Protein AF-A0A2H1VQL6-F1 (afdb_monomer_lite)

Foldseek 3Di:
DPQPKDKDKDWQQDQAKDKDAQVVPVPDAAKKFWCDKDPPDPDDGRDIDGNGIDIAGHGIMTIIIDRD

InterPro domains:
  IPR013780 Glycosyl hydrolase, all-beta [G3DSA:2.60.40.1180] (1-67)

Radius of gyration: 11.54 Å; chains: 1; bounding box: 26×22×31 Å

Organism: Spodoptera frugiperda (NCBI:txid7108)

Secondary structure (DSSP, 8-state):
--TT-EEEEEE--SSS-EEE-GGGSTT--SEEEEEEE-TT-S--TT-EEETTBEEE-TT-EEEEEE--

pLDDT: mean 93.83, std 8.83, range [51.62, 98.44]

Structure (mmCIF, N/CA/C/O backbone):
data_AF-A0A2H1VQL6-F1
#
_entry.id   AF-A0A2H1VQL6-F1
#
loop_
_atom_site.group_PDB
_atom_site.id
_atom_site.type_symbol
_atom_site.label_atom_id
_atom_site.label_alt_id
_atom_site.label_comp_id
_atom_site.label_asym_id
_atom_site.label_entity_id
_atom_site.label_seq_id
_atom_site.pdbx_PDB_ins_code
_atom_site.Cartn_x
_atom_site.Cartn_y
_atom_site.Cartn_z
_atom_site.occupancy
_atom_site.B_iso_or_equiv
_atom_site.auth_seq_id
_atom_site.auth_comp_id
_atom_site.auth_asym_id
_atom_site.auth_atom_id
_atom_site.pdbx_PDB_model_num
ATOM 1 N N . TRP A 1 1 ? -6.543 -2.813 18.786 1.00 53.44 1 TRP A N 1
ATOM 2 C CA . TRP A 1 1 ? -6.975 -1.998 17.646 1.00 53.44 1 TRP A CA 1
ATOM 3 C C . TRP A 1 1 ? -7.187 -0.592 18.160 1.00 53.44 1 TRP A C 1
ATOM 5 O O . TRP A 1 1 ? -7.836 -0.433 19.186 1.00 53.44 1 TRP A O 1
ATOM 15 N N . PHE A 1 2 ? -6.507 0.387 17.574 1.00 51.62 2 PHE A N 1
ATOM 16 C CA . PHE A 1 2 ? -6.755 1.802 17.842 1.00 51.62 2 PHE A CA 1
ATOM 17 C C . PHE A 1 2 ? -7.754 2.247 16.770 1.00 51.62 2 PHE A C 1
ATOM 19 O O . PHE A 1 2 ? -7.496 1.996 15.599 1.00 51.62 2 PHE A O 1
ATOM 26 N N . ASN A 1 3 ? -8.900 2.795 17.177 1.00 69.50 3 ASN A N 1
ATOM 27 C CA . ASN A 1 3 ? -9.968 3.308 16.303 1.00 69.50 3 ASN A CA 1
ATOM 28 C C . ASN A 1 3 ? -10.631 2.329 15.309 1.00 69.50 3 ASN A C 1
ATOM 30 O O . ASN A 1 3 ? -11.305 2.791 14.402 1.00 69.50 3 ASN A O 1
ATOM 34 N N . ASP A 1 4 ? -10.474 1.010 15.471 1.00 80.81 4 ASP A N 1
ATOM 35 C CA . ASP A 1 4 ? -11.020 -0.005 14.542 1.00 80.81 4 ASP A CA 1
ATOM 36 C C . ASP A 1 4 ? -10.579 0.156 13.067 1.00 80.81 4 ASP A C 1
ATOM 38 O O . ASP A 1 4 ? -11.129 -0.473 12.164 1.00 80.81 4 ASP A O 1
ATOM 42 N N . ASP A 1 5 ? -9.506 0.916 12.833 1.00 88.94 5 ASP A N 1
ATOM 43 C CA . ASP A 1 5 ? -8.902 1.090 11.516 1.00 88.94 5 ASP A CA 1
ATOM 44 C C . ASP A 1 5 ? -8.145 -0.172 11.078 1.00 88.94 5 ASP A C 1
ATOM 46 O O . ASP A 1 5 ? -7.393 -0.779 11.852 1.00 88.94 5 ASP A O 1
ATOM 50 N N . THR A 1 6 ? -8.278 -0.539 9.801 1.00 91.75 6 THR A N 1
ATOM 51 C CA . THR A 1 6 ? -7.483 -1.608 9.178 1.00 91.75 6 THR A CA 1
ATOM 52 C C . THR A 1 6 ? -6.347 -1.016 8.360 1.00 91.75 6 THR A C 1
ATOM 54 O O . THR A 1 6 ? -6.569 -0.178 7.492 1.00 91.75 6 THR A O 1
ATOM 57 N N . TYR A 1 7 ? -5.122 -1.488 8.600 1.00 94.88 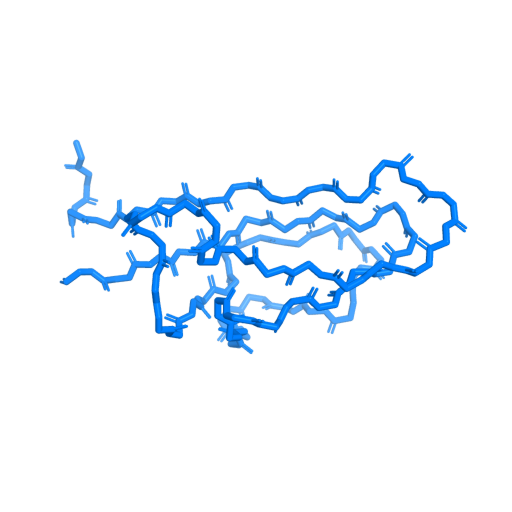7 TYR A N 1
ATOM 58 C CA . TYR A 1 7 ? -3.942 -1.060 7.853 1.00 94.88 7 TYR A CA 1
ATOM 59 C C . TYR A 1 7 ? -3.469 -2.149 6.894 1.00 94.88 7 TYR A C 1
ATOM 61 O O . TYR A 1 7 ? -3.372 -3.322 7.258 1.00 94.88 7 TYR A O 1
ATOM 69 N N . ILE A 1 8 ? -3.145 -1.749 5.670 1.00 96.31 8 ILE A N 1
ATOM 70 C CA . ILE A 1 8 ? -2.751 -2.626 4.568 1.00 96.31 8 ILE A CA 1
ATOM 71 C C . ILE A 1 8 ? -1.381 -2.168 4.081 1.00 96.31 8 ILE A C 1
ATOM 73 O O . ILE A 1 8 ? -1.195 -1.001 3.752 1.00 96.31 8 ILE A O 1
ATOM 77 N N . VAL A 1 9 ? -0.420 -3.086 4.013 1.00 97.25 9 VAL A N 1
ATOM 78 C CA . VAL A 1 9 ? 0.904 -2.805 3.449 1.00 97.25 9 VAL A CA 1
ATOM 79 C C . VAL A 1 9 ? 0.988 -3.437 2.071 1.00 97.25 9 VAL A C 1
ATOM 81 O O . VAL A 1 9 ? 0.790 -4.643 1.927 1.00 97.25 9 VAL A O 1
ATOM 84 N N . VAL A 1 10 ? 1.303 -2.630 1.064 1.00 97.12 10 VAL A N 1
ATOM 85 C CA . VAL A 1 10 ? 1.479 -3.087 -0.315 1.00 97.12 10 VAL A CA 1
ATOM 86 C C . VAL A 1 10 ? 2.874 -2.708 -0.779 1.00 97.12 10 VAL A C 1
ATOM 88 O O . VAL A 1 10 ? 3.304 -1.575 -0.592 1.00 97.12 10 VAL A O 1
ATOM 91 N N . MET A 1 11 ? 3.589 -3.657 -1.377 1.00 97.56 11 MET A N 1
ATOM 92 C CA . MET A 1 11 ? 4.943 -3.441 -1.876 1.00 97.56 11 MET A CA 1
ATOM 93 C C . MET A 1 11 ? 5.093 -4.075 -3.252 1.00 97.56 11 MET A C 1
ATOM 95 O O . MET A 1 11 ? 4.944 -5.289 -3.408 1.00 97.56 11 MET A O 1
ATOM 99 N N . ASN A 1 12 ? 5.422 -3.258 -4.246 1.00 97.00 12 ASN A N 1
ATOM 100 C CA . ASN A 1 12 ? 5.887 -3.747 -5.528 1.00 97.00 12 ASN A CA 1
ATOM 101 C C . ASN A 1 12 ? 7.382 -4.056 -5.430 1.00 97.00 12 ASN A C 1
ATOM 103 O O . ASN A 1 12 ? 8.222 -3.174 -5.543 1.00 97.00 12 ASN A O 1
ATOM 107 N N . VAL A 1 13 ? 7.710 -5.332 -5.236 1.00 95.81 13 VAL A N 1
ATOM 108 C CA . VAL A 1 13 ? 9.098 -5.832 -5.227 1.00 95.81 13 VAL A CA 1
ATOM 109 C C . VAL A 1 13 ? 9.676 -6.040 -6.639 1.00 95.81 13 VAL A C 1
ATOM 111 O O . VAL A 1 13 ? 10.759 -6.604 -6.799 1.00 95.81 13 VAL A O 1
ATOM 114 N N . GLY A 1 14 ? 8.924 -5.669 -7.679 1.00 91.88 14 GLY A N 1
ATOM 115 C CA . GLY A 1 14 ? 9.310 -5.769 -9.080 1.00 91.88 14 GLY A CA 1
ATOM 116 C C . GLY A 1 14 ? 9.937 -4.484 -9.622 1.00 91.88 14 GLY A C 1
ATOM 117 O O . GLY A 1 14 ? 9.723 -3.385 -9.121 1.00 91.88 14 GLY A O 1
ATOM 118 N N . LYS A 1 15 ? 10.669 -4.627 -10.732 1.00 93.44 15 LYS A N 1
ATOM 119 C CA . LYS A 1 15 ? 11.335 -3.513 -11.436 1.00 93.44 15 LYS A CA 1
ATOM 120 C C . LYS A 1 15 ? 10.451 -2.813 -12.471 1.00 93.44 15 LYS A C 1
ATOM 122 O O . LYS A 1 15 ? 10.946 -2.025 -13.274 1.00 93.44 15 LYS A O 1
ATOM 127 N N . VAL A 1 16 ? 9.167 -3.156 -12.517 1.00 95.88 16 VAL A N 1
ATOM 128 C CA . VAL A 1 16 ? 8.210 -2.640 -13.498 1.00 95.88 16 VAL A CA 1
ATOM 129 C C . VAL A 1 16 ? 6.909 -2.258 -12.809 1.00 95.88 16 VAL A C 1
ATOM 131 O O . VAL A 1 16 ? 6.618 -2.709 -11.705 1.00 95.88 16 VAL A O 1
ATOM 134 N N . TYR A 1 17 ? 6.139 -1.412 -13.480 1.00 95.50 17 TYR A N 1
ATOM 135 C CA . TYR A 1 17 ? 4.835 -0.955 -13.023 1.00 95.50 17 TYR A CA 1
ATOM 136 C C . TYR A 1 17 ? 3.808 -2.091 -12.989 1.00 95.50 17 TYR A C 1
ATOM 138 O O . TYR A 1 17 ? 3.683 -2.835 -13.966 1.00 95.50 17 TYR A O 1
ATOM 146 N N . HIS A 1 18 ? 3.067 -2.209 -11.887 1.00 96.81 18 HIS A N 1
ATOM 147 C CA . HIS A 1 18 ? 2.043 -3.233 -11.670 1.00 96.81 18 HIS A CA 1
ATOM 148 C C . HIS A 1 18 ? 0.692 -2.589 -11.337 1.00 96.81 18 HIS A C 1
ATOM 150 O O . HIS A 1 18 ? 0.641 -1.5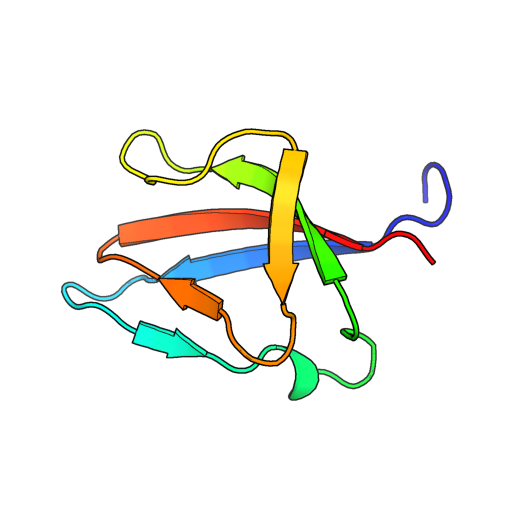69 -10.664 1.00 96.81 18 HIS A O 1
ATOM 156 N N . VAL A 1 19 ? -0.406 -3.224 -11.750 1.00 96.75 19 VAL A N 1
ATOM 157 C CA . VAL A 1 19 ? -1.763 -2.878 -11.299 1.00 96.75 19 VAL A CA 1
ATOM 158 C C . VAL A 1 19 ? -2.322 -4.070 -10.545 1.00 96.75 19 VAL A C 1
ATOM 160 O O . VAL A 1 19 ? -2.298 -5.192 -11.054 1.00 96.75 19 VAL A O 1
ATOM 163 N N . VAL A 1 20 ? -2.812 -3.834 -9.334 1.00 96.00 20 VAL A N 1
ATOM 164 C CA . VAL A 1 20 ? -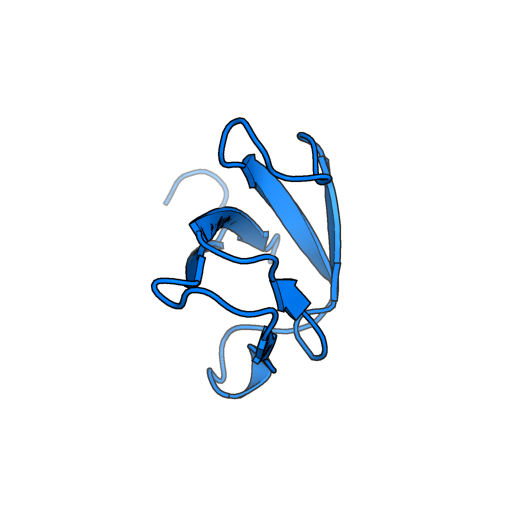3.357 -4.866 -8.453 1.00 96.00 20 VAL A CA 1
ATOM 165 C C . VAL A 1 20 ? -4.773 -4.515 -8.018 1.00 96.00 20 VAL A C 1
ATOM 167 O O . VAL A 1 20 ? -5.132 -3.349 -7.864 1.00 96.00 20 VAL A O 1
ATOM 170 N N . ASN A 1 21 ? -5.576 -5.553 -7.808 1.00 97.25 21 ASN A N 1
ATOM 171 C CA . ASN A 1 21 ? -6.891 -5.446 -7.200 1.00 97.25 21 ASN A CA 1
ATOM 172 C C . ASN A 1 21 ? -6.809 -6.007 -5.772 1.00 97.25 21 ASN A C 1
ATOM 174 O O . ASN A 1 21 ? -6.616 -7.209 -5.586 1.00 97.25 21 ASN A O 1
ATOM 178 N N . LEU A 1 22 ? -6.944 -5.135 -4.772 1.00 96.88 22 LEU A N 1
ATOM 179 C CA . LEU A 1 22 ? -6.895 -5.503 -3.357 1.00 96.88 22 LEU A CA 1
ATOM 180 C C . LEU A 1 22 ? -8.199 -6.140 -2.862 1.00 96.88 22 LEU A C 1
ATOM 182 O O . LEU A 1 22 ? -8.172 -6.814 -1.838 1.00 96.88 22 LEU A O 1
ATOM 186 N N . THR A 1 23 ? -9.309 -6.035 -3.601 1.00 96.44 23 THR A N 1
ATOM 187 C CA . THR A 1 23 ? -10.565 -6.736 -3.267 1.00 96.44 23 THR A CA 1
ATOM 188 C C . THR A 1 23 ? -10.479 -8.248 -3.490 1.00 96.44 23 THR A C 1
ATOM 190 O O . THR A 1 23 ? -11.473 -8.949 -3.338 1.00 96.44 23 THR A O 1
ATOM 193 N N . ALA A 1 24 ? -9.309 -8.769 -3.875 1.00 95.44 24 ALA A N 1
ATOM 194 C CA . ALA A 1 24 ? -8.994 -10.190 -3.760 1.00 95.44 24 ALA A CA 1
ATOM 195 C C . ALA A 1 24 ? -8.941 -10.660 -2.291 1.00 95.44 24 ALA A C 1
ATOM 197 O O . ALA A 1 24 ? -9.001 -11.860 -2.033 1.00 95.44 24 ALA A O 1
ATOM 198 N N . PHE A 1 25 ? -8.825 -9.728 -1.340 1.00 94.81 25 PHE A N 1
ATOM 199 C CA . PHE A 1 25 ? -8.988 -9.969 0.088 1.00 94.81 25 PHE A CA 1
ATOM 200 C C . PHE A 1 25 ? -10.381 -9.492 0.519 1.00 94.81 25 PHE A C 1
ATOM 202 O O . PHE A 1 25 ? -10.668 -8.300 0.442 1.00 94.81 25 PHE A O 1
ATOM 209 N N . ASP A 1 26 ? -11.224 -10.405 1.014 1.00 90.75 26 ASP A N 1
ATOM 210 C CA . ASP A 1 26 ? -12.653 -10.152 1.299 1.00 90.75 26 ASP A CA 1
ATOM 211 C C . ASP A 1 26 ? -12.924 -8.968 2.247 1.00 90.75 26 ASP A C 1
ATOM 213 O O . ASP A 1 26 ? -13.997 -8.370 2.216 1.00 90.75 26 ASP A O 1
ATOM 217 N N . LEU A 1 27 ? -11.954 -8.628 3.100 1.00 91.25 27 LEU A N 1
ATOM 218 C CA . LEU A 1 27 ? -12.062 -7.551 4.086 1.00 91.25 27 LEU A CA 1
ATOM 219 C C . LEU A 1 27 ? -11.543 -6.200 3.579 1.00 91.25 27 LEU A C 1
ATOM 221 O O . LEU A 1 27 ? -11.556 -5.241 4.341 1.00 91.25 27 LEU A O 1
ATOM 225 N N . ILE A 1 28 ? -11.068 -6.111 2.334 1.00 94.44 28 ILE A N 1
ATOM 226 C CA . ILE A 1 28 ? -10.553 -4.870 1.749 1.00 94.44 28 ILE A CA 1
ATOM 227 C C . ILE A 1 28 ? -11.514 -4.399 0.662 1.00 94.44 28 ILE A C 1
ATOM 229 O O . ILE A 1 28 ? -11.691 -5.051 -0.368 1.00 94.44 28 ILE A O 1
ATOM 233 N N . PHE A 1 29 ? -12.120 -3.236 0.870 1.00 94.88 29 PHE A N 1
ATOM 234 C CA . PHE A 1 29 ? -13.114 -2.684 -0.042 1.00 94.88 29 PHE A CA 1
ATOM 235 C C . PHE A 1 29 ? -13.112 -1.156 -0.022 1.00 94.88 29 PHE A C 1
ATOM 237 O O . PHE A 1 29 ? -12.545 -0.517 0.858 1.00 94.88 29 PHE A O 1
ATOM 244 N N . GLY A 1 30 ? -13.772 -0.569 -1.021 1.00 94.75 30 GLY A N 1
ATOM 245 C CA . GLY A 1 30 ? -13.990 0.870 -1.091 1.00 94.75 30 GLY A CA 1
ATOM 246 C C . GLY A 1 30 ? -12.713 1.682 -1.303 1.00 94.75 30 GLY A C 1
ATOM 247 O O . GLY A 1 30 ? -11.837 1.320 -2.092 1.00 94.75 30 GLY A O 1
ATOM 248 N N . GLN A 1 31 ? -12.673 2.827 -0.633 1.00 96.44 31 GLN A N 1
ATOM 249 C CA . GLN A 1 31 ? -11.639 3.838 -0.763 1.00 96.44 31 GLN A CA 1
ATOM 250 C C . GLN A 1 31 ? -10.678 3.735 0.424 1.00 96.44 31 GLN A C 1
ATOM 252 O O . GLN A 1 31 ? -11.112 3.679 1.571 1.00 96.44 31 GLN A O 1
ATOM 257 N N . LEU A 1 32 ? -9.381 3.706 0.135 1.00 97.12 32 LEU A N 1
ATOM 258 C CA . LEU A 1 32 ? -8.317 3.637 1.130 1.00 97.12 32 LEU A CA 1
ATOM 259 C C . LEU A 1 32 ? -7.538 4.950 1.130 1.00 97.12 32 LEU A C 1
ATOM 261 O O . LEU A 1 32 ? -7.455 5.641 0.108 1.00 97.12 32 LEU A O 1
ATOM 265 N N . GLU A 1 33 ? -6.947 5.276 2.268 1.00 97.62 33 GLU A N 1
ATOM 266 C CA . GLU A 1 33 ? -6.153 6.485 2.462 1.00 97.62 33 GLU A CA 1
ATOM 267 C C . GLU A 1 33 ? -4.684 6.126 2.687 1.00 97.62 33 GLU A C 1
ATOM 269 O O . GLU A 1 33 ? -4.375 5.172 3.395 1.00 97.62 33 GLU A O 1
ATOM 274 N N . VAL A 1 34 ? -3.760 6.859 2.077 1.00 98.12 34 VAL A N 1
ATOM 275 C CA . VAL A 1 34 ? -2.322 6.632 2.240 1.00 98.12 34 VAL A CA 1
ATOM 276 C C . VAL A 1 34 ? -1.867 7.186 3.588 1.00 98.12 34 VAL A C 1
ATOM 278 O O . VAL A 1 34 ? -1.960 8.384 3.832 1.00 98.12 34 VAL A O 1
ATOM 281 N N . GLU A 1 35 ? -1.302 6.328 4.435 1.00 97.69 35 GLU A N 1
ATOM 282 C CA . GLU A 1 35 ? -0.680 6.737 5.703 1.00 97.69 35 GLU A CA 1
ATOM 283 C C . GLU A 1 35 ? 0.836 6.868 5.613 1.00 97.69 35 GLU A C 1
ATOM 285 O O . GLU A 1 35 ? 1.447 7.682 6.304 1.00 97.69 35 GLU A O 1
ATOM 290 N N . ALA A 1 36 ? 1.465 6.073 4.752 1.00 98.06 36 ALA A N 1
ATOM 291 C CA . ALA A 1 36 ? 2.879 6.207 4.452 1.00 98.06 36 ALA A CA 1
ATOM 292 C C . ALA A 1 36 ? 3.164 5.733 3.032 1.00 98.06 36 ALA A C 1
ATOM 294 O O . ALA A 1 36 ? 2.520 4.815 2.523 1.00 98.06 36 ALA A O 1
ATOM 295 N N . SER A 1 37 ? 4.174 6.329 2.413 1.00 98.44 37 SER A N 1
ATOM 296 C CA . SER A 1 37 ? 4.654 5.946 1.093 1.00 98.44 37 SER A CA 1
ATOM 297 C C . SER A 1 37 ? 6.178 5.868 1.077 1.00 98.44 37 SER A C 1
ATOM 299 O O . SER A 1 37 ? 6.869 6.463 1.911 1.00 98.44 37 SER A O 1
ATOM 301 N N . SER A 1 38 ? 6.724 5.085 0.149 1.00 97.56 38 SER A N 1
ATOM 302 C CA . SER A 1 38 ? 8.159 5.090 -0.118 1.00 97.56 38 SER A CA 1
ATOM 303 C C . SER A 1 38 ? 8.596 6.459 -0.651 1.00 97.56 38 SER A C 1
ATOM 305 O O . SER A 1 38 ? 7.830 7.169 -1.293 1.00 97.56 38 SER A O 1
ATOM 307 N N . VAL A 1 39 ? 9.860 6.824 -0.415 1.00 96.06 39 VAL A N 1
ATOM 308 C CA . VAL A 1 39 ? 10.403 8.171 -0.701 1.00 96.06 39 VAL A CA 1
ATOM 309 C C . VAL A 1 39 ? 10.227 8.616 -2.162 1.00 96.06 39 VAL A C 1
ATOM 311 O O . VAL A 1 39 ? 10.140 9.809 -2.429 1.00 96.06 39 VAL A O 1
ATOM 314 N N . LEU A 1 40 ? 10.192 7.671 -3.106 1.00 94.31 40 LEU A N 1
ATOM 315 C CA . LEU A 1 40 ? 10.042 7.940 -4.541 1.00 94.31 40 LEU A CA 1
ATOM 316 C C . LEU A 1 40 ? 8.605 7.753 -5.053 1.00 94.31 40 LEU A C 1
ATOM 318 O O . LEU A 1 40 ? 8.373 7.863 -6.257 1.00 94.31 40 LEU A O 1
ATOM 322 N N . SER A 1 41 ? 7.651 7.438 -4.174 1.00 96.75 41 SER A N 1
ATOM 323 C CA . SER A 1 41 ? 6.245 7.348 -4.556 1.00 96.75 41 SER A CA 1
ATOM 324 C C . SER A 1 41 ? 5.728 8.715 -5.008 1.00 96.75 41 SER A C 1
ATOM 326 O O . SER A 1 41 ? 6.112 9.758 -4.482 1.00 96.75 41 SER A O 1
ATOM 328 N N . SER A 1 42 ? 4.821 8.699 -5.985 1.00 95.81 42 SER A N 1
ATOM 329 C CA . SER A 1 42 ? 4.048 9.888 -6.364 1.00 95.81 42 SER A CA 1
ATOM 330 C C . SER A 1 42 ? 2.905 10.189 -5.388 1.00 95.81 42 SER A C 1
ATOM 332 O O . SER A 1 42 ? 2.304 11.257 -5.475 1.00 95.81 42 SER A O 1
ATOM 334 N N . ARG A 1 43 ? 2.614 9.257 -4.470 1.00 96.94 43 ARG A N 1
ATOM 335 C CA . ARG A 1 43 ? 1.578 9.380 -3.450 1.00 96.94 43 ARG A CA 1
ATOM 336 C C . ARG A 1 43 ? 2.141 9.952 -2.168 1.00 96.94 43 ARG A C 1
ATOM 338 O O . ARG A 1 43 ? 3.248 9.626 -1.729 1.00 96.94 43 ARG A O 1
ATOM 345 N N . THR A 1 44 ? 1.317 10.751 -1.530 1.00 97.56 44 THR A N 1
ATOM 346 C CA . THR A 1 44 ? 1.588 11.458 -0.293 1.00 97.56 44 THR A CA 1
ATOM 347 C C . THR A 1 44 ? 0.549 11.105 0.764 1.00 97.56 44 THR A C 1
ATOM 349 O O . THR A 1 44 ? -0.462 10.464 0.489 1.00 97.56 44 THR A O 1
ATOM 352 N N . TYR A 1 45 ? 0.840 11.475 2.007 1.00 97.81 45 TYR A N 1
ATOM 353 C CA . TYR A 1 45 ? -0.073 11.289 3.128 1.00 97.81 45 TYR A CA 1
ATOM 354 C C . TYR A 1 45 ? -1.475 11.837 2.815 1.00 97.81 45 TYR A C 1
ATOM 356 O O . TYR A 1 45 ? -1.595 12.951 2.308 1.00 97.81 45 TYR A O 1
ATOM 364 N N . SER A 1 46 ? -2.517 11.089 3.181 1.00 97.50 46 SER A N 1
ATOM 365 C CA . SER A 1 46 ? -3.935 11.404 2.949 1.00 97.50 46 SER A CA 1
ATOM 366 C C . SER A 1 46 ? -4.406 11.313 1.490 1.00 97.50 46 SER A C 1
ATOM 368 O O . SER A 1 46 ? -5.598 11.465 1.213 1.00 97.50 46 SER A O 1
ATOM 370 N N . ASP A 1 47 ? -3.518 10.985 0.542 1.00 98.00 47 ASP A N 1
ATOM 371 C CA . ASP A 1 47 ? -3.954 10.651 -0.812 1.00 98.00 47 ASP A CA 1
ATOM 372 C C . ASP A 1 47 ? -4.863 9.432 -0.789 1.00 98.00 47 ASP A C 1
ATOM 374 O O . ASP A 1 47 ? -4.727 8.523 0.033 1.00 98.00 47 ASP A O 1
ATOM 378 N N . SER A 1 48 ? -5.786 9.396 -1.742 1.00 97.19 48 SER A N 1
ATOM 379 C CA . SER A 1 48 ? -6.774 8.343 -1.789 1.00 97.19 48 SER A CA 1
ATOM 380 C C . SER A 1 48 ? -6.602 7.407 -2.973 1.00 97.19 48 SER A C 1
ATOM 382 O O . SER A 1 48 ? -6.354 7.833 -4.101 1.00 97.19 48 SER A O 1
ATOM 384 N N . VAL A 1 49 ? -6.780 6.116 -2.708 1.00 97.06 49 VAL A N 1
ATOM 385 C CA . VAL A 1 49 ? -6.687 5.042 -3.695 1.00 97.06 49 VAL A CA 1
ATOM 386 C C . VAL A 1 49 ? -7.927 4.157 -3.638 1.00 97.06 49 VAL A C 1
ATOM 388 O O . VAL A 1 49 ? -8.574 4.022 -2.599 1.00 97.06 49 VAL A O 1
ATOM 391 N N . GLN A 1 50 ? -8.276 3.546 -4.766 1.00 97.19 50 GLN A N 1
ATOM 392 C CA . GLN A 1 50 ? -9.406 2.624 -4.844 1.00 97.19 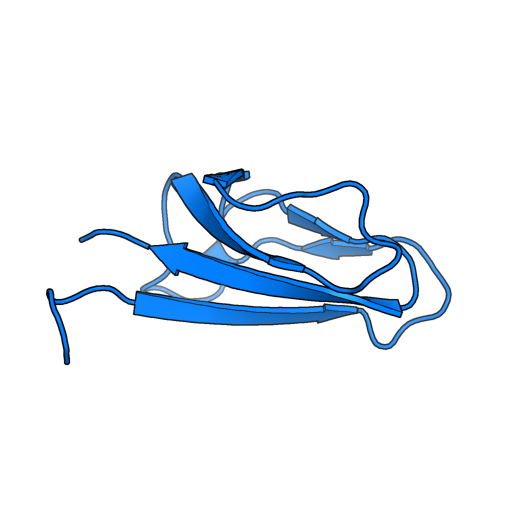50 GLN A CA 1
ATOM 393 C C . GLN A 1 50 ? -8.922 1.194 -4.605 1.00 97.19 50 GLN A C 1
ATOM 395 O O . GLN A 1 50 ? -7.973 0.740 -5.241 1.00 97.19 50 GLN A O 1
ATOM 400 N N . ALA A 1 51 ? -9.587 0.449 -3.722 1.00 97.00 51 ALA A N 1
ATOM 401 C CA . ALA A 1 51 ? -9.194 -0.925 -3.407 1.00 97.00 51 ALA A CA 1
ATOM 402 C C . ALA A 1 51 ? -9.248 -1.857 -4.631 1.00 97.00 51 ALA A C 1
ATOM 404 O O . ALA A 1 51 ? -8.470 -2.801 -4.725 1.00 97.00 51 ALA A O 1
ATOM 405 N N . ASN A 1 52 ? -10.143 -1.594 -5.588 1.00 97.38 52 ASN A N 1
ATOM 406 C CA . ASN A 1 52 ? -10.303 -2.424 -6.785 1.00 97.38 52 ASN A CA 1
ATOM 407 C C . ASN A 1 52 ? -9.294 -2.122 -7.905 1.00 97.38 52 ASN A C 1
ATOM 409 O O . ASN A 1 52 ? -9.217 -2.880 -8.874 1.00 97.38 52 ASN A O 1
ATOM 413 N N . TYR A 1 53 ? -8.544 -1.028 -7.782 1.00 97.25 53 TYR A N 1
ATOM 414 C CA . TYR A 1 53 ? -7.559 -0.589 -8.757 1.00 97.25 53 TYR A CA 1
ATOM 415 C C . TYR A 1 53 ? -6.472 0.214 -8.045 1.00 97.25 53 TYR A C 1
ATOM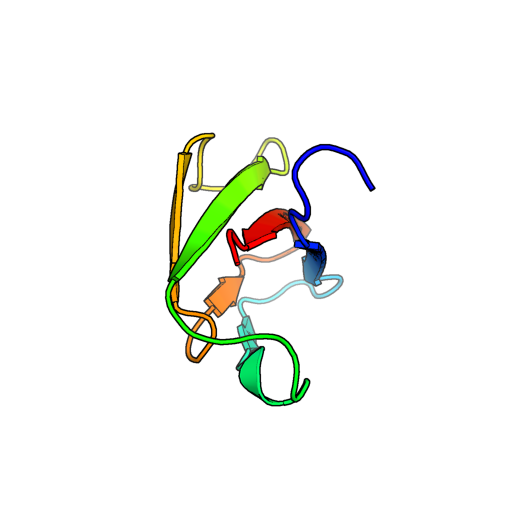 417 O O . TYR A 1 53 ? -6.625 1.408 -7.780 1.00 97.25 53 TYR A O 1
ATOM 425 N N . LEU A 1 54 ? -5.359 -0.451 -7.755 1.00 97.38 54 LEU A N 1
ATOM 426 C CA . LEU A 1 54 ? -4.165 0.183 -7.226 1.00 97.38 54 LEU A CA 1
ATOM 427 C C . LEU A 1 54 ? -3.017 -0.049 -8.192 1.00 97.38 54 LEU A C 1
ATOM 429 O O . LEU A 1 54 ? -2.567 -1.176 -8.396 1.00 97.38 54 LEU A O 1
ATOM 433 N N . ASP A 1 55 ? -2.521 1.029 -8.769 1.00 96.56 55 ASP A N 1
ATOM 434 C CA . ASP A 1 55 ? -1.303 0.996 -9.545 1.00 96.56 55 ASP A CA 1
ATOM 435 C C . ASP A 1 55 ? -0.064 1.237 -8.688 1.00 96.56 55 ASP A C 1
ATOM 437 O O . ASP A 1 55 ? -0.104 2.005 -7.739 1.00 96.56 55 ASP A O 1
ATOM 441 N N . LEU A 1 56 ? 1.047 0.580 -8.992 1.00 97.06 56 LEU A N 1
ATOM 442 C CA . LEU A 1 56 ? 2.280 0.666 -8.220 1.00 97.06 56 LEU A CA 1
ATOM 443 C C . LEU A 1 56 ? 3.463 0.841 -9.163 1.00 97.06 56 LEU A C 1
ATOM 445 O O . LEU A 1 56 ? 3.696 0.010 -10.047 1.00 97.06 56 LEU A O 1
ATOM 449 N N . ALA A 1 57 ? 4.238 1.899 -8.954 1.00 97.44 57 ALA A N 1
ATOM 450 C CA . ALA A 1 57 ? 5.524 2.080 -9.608 1.00 97.44 57 ALA A CA 1
ATOM 451 C C . ALA A 1 57 ? 6.523 0.995 -9.167 1.00 97.44 57 ALA A C 1
ATOM 453 O O . ALA A 1 57 ? 6.304 0.271 -8.192 1.00 97.44 57 ALA A O 1
ATOM 454 N N . ALA A 1 58 ? 7.620 0.857 -9.915 1.00 96.56 58 ALA A N 1
ATOM 455 C CA . ALA A 1 58 ? 8.713 -0.036 -9.537 1.00 96.56 58 ALA A CA 1
ATOM 456 C C . ALA A 1 58 ? 9.259 0.346 -8.152 1.00 96.56 58 ALA A C 1
ATOM 458 O O . ALA A 1 58 ? 9.436 1.533 -7.874 1.00 96.56 58 ALA A O 1
ATOM 459 N N . ASP A 1 59 ? 9.508 -0.656 -7.307 1.00 96.25 59 ASP A N 1
ATOM 460 C CA . ASP A 1 59 ? 10.003 -0.485 -5.934 1.00 96.25 59 ASP A CA 1
ATOM 461 C C . ASP A 1 59 ? 9.113 0.410 -5.030 1.00 96.25 59 ASP A C 1
ATOM 463 O O . ASP A 1 59 ? 9.556 0.924 -3.997 1.00 96.25 59 ASP A O 1
ATOM 467 N N . GLU A 1 60 ? 7.839 0.619 -5.392 1.00 97.75 60 GLU A N 1
ATOM 468 C CA . GLU A 1 60 ? 6.899 1.396 -4.582 1.00 97.75 60 GLU A CA 1
ATOM 469 C C . GLU A 1 60 ? 6.370 0.578 -3.399 1.00 97.75 60 GLU A C 1
ATOM 471 O O . GLU A 1 60 ? 5.962 -0.577 -3.546 1.00 97.75 60 GLU A O 1
ATOM 476 N N . ALA A 1 61 ? 6.328 1.204 -2.223 1.00 98.00 61 ALA A N 1
ATOM 477 C CA . ALA A 1 61 ? 5.692 0.648 -1.038 1.00 98.00 61 ALA A CA 1
ATOM 478 C C . ALA A 1 61 ? 4.717 1.663 -0.443 1.00 98.00 61 ALA A C 1
ATOM 480 O O . ALA A 1 61 ? 5.052 2.843 -0.330 1.00 98.00 61 ALA A O 1
ATOM 481 N N . LEU A 1 62 ? 3.537 1.197 -0.042 1.00 98.44 62 LEU A N 1
ATOM 482 C CA . LEU A 1 62 ? 2.487 1.997 0.579 1.00 98.44 62 LEU A CA 1
ATOM 483 C C . LEU A 1 62 ? 1.982 1.325 1.850 1.00 98.44 62 LEU A C 1
ATOM 485 O O . LEU A 1 62 ? 1.817 0.105 1.903 1.00 98.44 62 LEU A O 1
ATOM 489 N N . VAL A 1 63 ? 1.672 2.149 2.843 1.00 98.19 63 VAL A N 1
ATOM 490 C CA . VAL A 1 63 ? 0.800 1.801 3.960 1.00 98.19 63 VAL A CA 1
ATOM 491 C C . VAL A 1 63 ? -0.517 2.522 3.729 1.00 98.19 63 VAL A C 1
ATOM 493 O O . VAL A 1 63 ? -0.542 3.746 3.613 1.00 98.19 63 VAL A O 1
ATOM 496 N N . LEU A 1 64 ? -1.597 1.760 3.644 1.00 97.75 64 LEU A N 1
ATOM 497 C CA . LEU A 1 64 ? -2.947 2.248 3.415 1.00 97.75 64 LEU A CA 1
ATOM 498 C C . LEU A 1 64 ? -3.783 2.029 4.674 1.00 97.75 64 LEU A C 1
ATOM 500 O O . LEU A 1 64 ? -3.645 0.997 5.330 1.00 97.75 64 LEU A O 1
ATOM 504 N N . ARG A 1 65 ? -4.667 2.968 4.985 1.00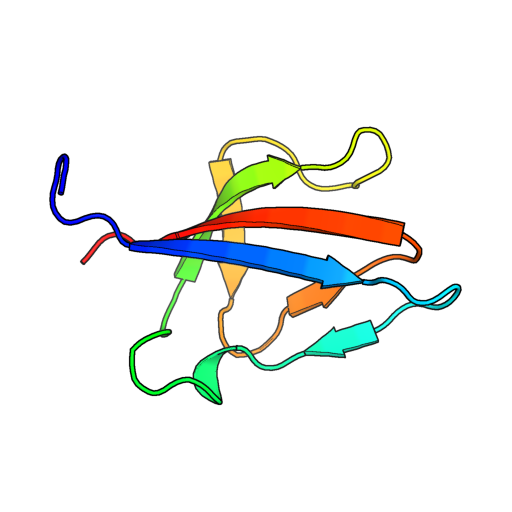 96.31 65 ARG A N 1
ATOM 505 C CA . ARG A 1 65 ? -5.673 2.879 6.039 1.00 96.31 65 ARG A CA 1
ATOM 506 C C . ARG A 1 65 ? -7.052 2.722 5.416 1.00 96.31 65 ARG A C 1
ATOM 508 O O . ARG A 1 65 ? -7.423 3.463 4.507 1.00 96.31 65 ARG A O 1
ATOM 515 N N . MET A 1 66 ? -7.809 1.777 5.948 1.00 94.50 66 MET A N 1
ATOM 516 C CA . MET A 1 66 ? -9.231 1.602 5.707 1.00 94.50 66 MET A CA 1
ATOM 517 C C . MET A 1 66 ? -9.977 1.970 6.986 1.00 94.50 66 MET A C 1
ATOM 519 O O . MET A 1 66 ? -9.759 1.340 8.023 1.00 94.50 66 MET A O 1
ATOM 523 N N . GLN A 1 67 ? -10.839 2.977 6.891 1.00 86.25 67 GLN A N 1
ATOM 524 C CA . GLN A 1 67 ? -11.791 3.310 7.945 1.00 86.25 67 GLN A CA 1
ATOM 525 C C . GLN A 1 67 ? -13.013 2.404 7.781 1.00 86.25 67 GLN A C 1
ATOM 527 O O . GLN A 1 67 ? -13.538 2.285 6.669 1.00 86.25 67 GLN A O 1
ATOM 532 N N . VAL A 1 68 ? -13.414 1.738 8.862 1.00 71.94 68 VAL A N 1
ATOM 533 C CA . VAL A 1 68 ? -14.607 0.876 8.914 1.00 71.94 68 VAL A CA 1
ATOM 534 C C . VAL A 1 68 ? -15.794 1.661 9.456 1.00 71.94 68 VAL A C 1
ATOM 536 O O . VAL A 1 68 ? -15.602 2.426 10.426 1.00 71.94 68 VAL A O 1
#

Sequence (68 aa):
WFNDDTYIVVMNVGKVYHVVNLTAFDLIFGQLEVEASSVLSSRTYSDSVQANYLDLAADEALVLRMQV